Protein AF-A0AAD4FA03-F1 (afdb_monomer)

Radius of gyration: 29.75 Å; Cα contacts (8 Å, |Δi|>4): 171; chains: 1; bounding box: 52×46×100 Å

Foldseek 3Di:
DDDDDDDDDDDDDDDDDDDDDPDDDPDDDDDDDDDDDDDDDDDDDDPPPCPDPPDPPPVVPPPDPDPDPLFDQVVKFADAPDDWDKAALCDDDPRHGRTPPPGDQQWIWTADNVGGITTNDGDPQGPPVRRDGTDD

Solvent-accessible surface area (backbone atoms only — not comparable to full-atom values): 9123 Å² total; per-residue (Å²): 142,88,87,83,85,77,84,88,82,82,90,87,87,84,80,88,81,84,80,81,80,83,82,83,78,82,82,76,84,80,84,85,79,85,79,83,86,75,83,87,82,89,78,83,78,87,81,79,78,78,74,75,89,66,75,78,62,68,70,82,61,70,75,67,79,78,76,81,68,76,59,40,73,80,70,29,26,28,50,72,82,44,54,64,39,48,30,18,38,60,30,68,54,97,87,41,54,41,44,69,32,84,62,46,43,36,20,34,27,42,30,40,57,86,15,44,34,29,40,60,44,78,41,91,50,24,68,68,91,76,35,58,56,48,61,126

pLDDT: mean 75.32, std 19.47, range [43.0, 98.06]

Secondary structure (DSSP, 8-state):
---------------------------PPPP-PPPPP--------------------TTTTTTSPPP----B--S-EE-TTPPSEEEETT-EETTEESEEES--TTEEEEE-TTSBEEEEEE-TTTTSSS--B---

Sequence (136 aa):
MIDRDDNMTEVYEAPTQATNMRLSFALTLLTATLGLATPVEENSGPQEVSVPMEARDLDTLAATPLEKRACSSNGCKCVKGLRQGQYCGACVWKGDYVISAKRVLNHIYECSPSGGCCDYGKASDCNTGSGRCGPY

Structure (mmCIF, N/CA/C/O backbone):
data_AF-A0AAD4FA03-F1
#
_entry.id   AF-A0AAD4FA03-F1
#
loop_
_atom_site.group_PDB
_atom_site.id
_atom_site.type_symbol
_atom_site.label_atom_id
_atom_site.label_alt_id
_atom_site.label_comp_id
_atom_site.label_asym_id
_atom_site.label_entity_id
_atom_site.label_seq_id
_atom_site.pdbx_PDB_ins_code
_atom_site.Cartn_x
_atom_site.Cartn_y
_atom_site.Cartn_z
_atom_site.occupancy
_atom_site.B_iso_or_equiv
_atom_site.auth_seq_id
_atom_site.auth_comp_id
_atom_site.auth_asym_id
_atom_site.auth_atom_id
_atom_site.pdbx_PDB_model_num
ATOM 1 N N . MET A 1 1 ? 1.376 1.610 60.159 1.00 43.34 1 MET A N 1
ATOM 2 C CA . MET A 1 1 ? 2.784 1.803 59.772 1.00 43.34 1 MET A CA 1
ATOM 3 C C . MET A 1 1 ? 2.768 2.341 58.359 1.00 43.34 1 MET A C 1
ATOM 5 O O . MET A 1 1 ? 2.486 1.589 57.435 1.00 43.34 1 MET A O 1
ATOM 9 N N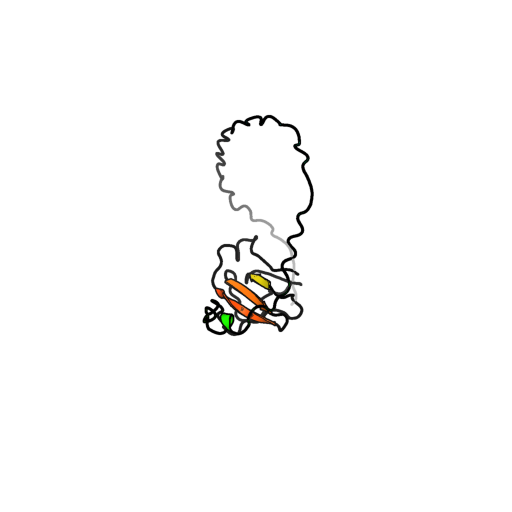 . ILE A 1 2 ? 2.906 3.656 58.235 1.00 45.78 2 ILE A N 1
ATOM 10 C CA . ILE A 1 2 ? 3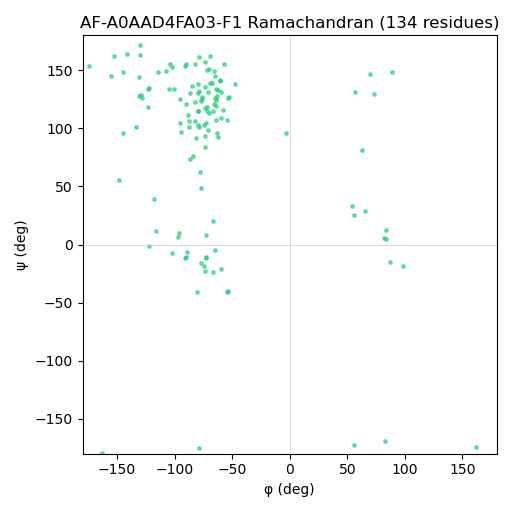.110 4.365 56.974 1.00 45.78 2 ILE A CA 1
ATOM 11 C C . ILE A 1 2 ? 4.252 5.313 57.297 1.00 45.78 2 ILE A C 1
ATOM 13 O O . ILE A 1 2 ? 4.031 6.333 57.938 1.00 45.78 2 ILE A O 1
ATOM 17 N N . ASP A 1 3 ? 5.443 4.924 56.873 1.00 43.00 3 ASP A N 1
ATOM 18 C CA . ASP A 1 3 ? 6.634 5.755 56.869 1.00 43.00 3 ASP A CA 1
ATOM 19 C C . ASP A 1 3 ? 7.092 5.756 55.411 1.00 43.00 3 ASP A C 1
ATOM 21 O O . ASP A 1 3 ? 7.273 4.698 54.797 1.00 43.00 3 ASP A O 1
ATOM 25 N N . ARG A 1 4 ? 7.107 6.946 54.812 1.00 53.81 4 ARG A N 1
ATOM 26 C CA . ARG A 1 4 ? 7.409 7.174 53.394 1.00 53.81 4 ARG A CA 1
ATOM 27 C C . ARG A 1 4 ? 8.080 8.535 53.243 1.00 53.81 4 ARG A C 1
ATOM 29 O O . ARG A 1 4 ? 7.620 9.394 52.496 1.00 53.81 4 ARG A O 1
ATOM 36 N N . ASP A 1 5 ? 9.165 8.687 53.977 1.00 59.94 5 ASP A N 1
ATOM 37 C CA . ASP A 1 5 ? 10.264 9.566 53.612 1.00 59.94 5 ASP A CA 1
ATOM 38 C C . ASP A 1 5 ? 11.112 8.849 52.544 1.00 59.94 5 ASP A C 1
ATOM 40 O O . ASP A 1 5 ? 11.129 7.620 52.476 1.00 59.94 5 ASP A O 1
ATOM 44 N N . ASP A 1 6 ? 11.952 9.481 51.745 1.00 56.56 6 ASP A N 1
ATOM 45 C CA . ASP A 1 6 ? 11.940 10.737 50.998 1.00 56.56 6 ASP A CA 1
ATOM 46 C C . ASP A 1 6 ? 13.253 10.676 50.179 1.00 56.56 6 ASP A C 1
ATOM 48 O O . ASP A 1 6 ? 14.231 10.078 50.630 1.00 56.56 6 ASP A O 1
ATOM 52 N N . ASN A 1 7 ? 13.291 11.354 49.034 1.00 48.78 7 ASN A N 1
ATOM 53 C CA . ASN A 1 7 ? 14.504 11.929 48.437 1.00 48.78 7 ASN A CA 1
ATOM 54 C C . ASN A 1 7 ? 15.646 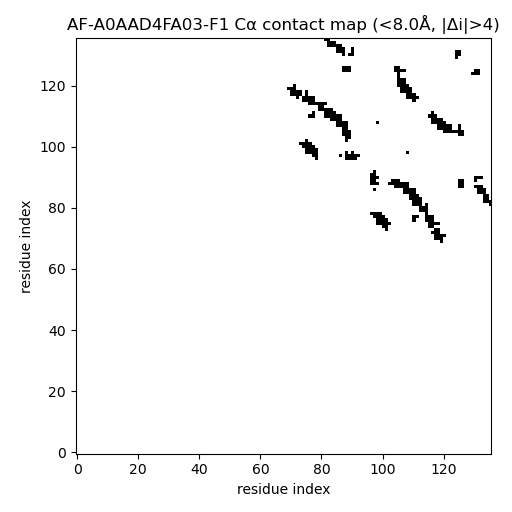11.053 47.826 1.00 48.78 7 ASN A C 1
ATOM 56 O O . ASN A 1 7 ? 16.032 10.005 48.327 1.00 48.78 7 ASN A O 1
ATOM 60 N N . MET A 1 8 ? 16.255 11.624 46.768 1.00 43.62 8 MET A N 1
ATOM 61 C CA . MET A 1 8 ? 17.529 11.301 46.077 1.00 43.62 8 MET A CA 1
ATOM 62 C C . MET A 1 8 ? 17.728 9.872 45.512 1.00 43.62 8 MET A C 1
ATOM 64 O O . MET A 1 8 ? 17.603 8.859 46.182 1.00 43.62 8 MET A O 1
ATOM 68 N N . THR A 1 9 ? 18.156 9.704 44.255 1.00 55.41 9 THR A N 1
ATOM 69 C CA . THR A 1 9 ? 19.345 10.355 43.670 1.00 55.41 9 THR A CA 1
ATOM 70 C C . THR A 1 9 ? 19.238 10.465 42.136 1.00 55.41 9 THR A C 1
ATOM 72 O O . THR A 1 9 ? 18.695 9.571 41.492 1.00 55.41 9 THR A O 1
ATOM 75 N N . GLU A 1 10 ? 19.768 11.548 41.555 1.00 52.38 10 GLU A N 1
ATOM 76 C CA . GLU A 1 10 ? 20.010 11.697 40.105 1.00 52.38 10 GLU A CA 1
ATOM 77 C C . GLU A 1 10 ? 21.286 10.953 39.638 1.00 52.38 10 GLU A C 1
ATOM 79 O O . GLU A 1 10 ? 21.989 10.363 40.456 1.00 52.38 10 GLU A O 1
ATOM 84 N N . VAL A 1 11 ? 21.642 11.109 38.346 1.00 48.50 11 VAL A N 1
ATOM 85 C CA . VAL A 1 11 ? 22.868 10.601 37.676 1.00 48.50 11 VAL A CA 1
ATOM 86 C C . VAL A 1 11 ? 22.774 9.070 37.467 1.00 48.50 11 VAL A C 1
ATOM 88 O O . VAL A 1 11 ? 22.372 8.355 38.373 1.00 48.50 11 VAL A O 1
ATOM 91 N N . TYR A 1 12 ? 22.994 8.434 36.309 1.00 50.56 12 TYR A N 1
ATOM 92 C CA . TYR A 1 12 ? 23.878 8.591 35.130 1.00 50.56 12 TYR A CA 1
ATOM 93 C C . TYR A 1 12 ? 23.181 7.950 33.888 1.00 50.56 12 TYR A C 1
ATOM 95 O O . TYR A 1 12 ? 22.293 7.121 34.067 1.00 50.56 12 TYR A O 1
ATOM 103 N N . GLU A 1 13 ? 23.501 8.181 32.604 1.00 49.41 13 GLU A N 1
ATOM 104 C CA . GLU A 1 13 ? 24.383 9.130 31.889 1.00 49.41 13 GLU A CA 1
ATOM 105 C C . GLU A 1 13 ? 24.003 9.164 30.376 1.00 49.41 13 GLU A C 1
ATOM 107 O O . GLU A 1 13 ? 23.105 8.447 29.931 1.00 49.41 13 GLU A O 1
ATOM 112 N N . ALA A 1 14 ? 24.711 9.963 29.565 1.00 55.78 14 ALA A N 1
ATOM 113 C CA . ALA A 1 14 ? 24.752 9.907 28.089 1.00 55.78 14 ALA A CA 1
ATOM 114 C C . ALA A 1 14 ? 26.240 9.913 27.632 1.00 55.78 14 ALA A C 1
ATOM 116 O O . ALA A 1 14 ? 27.082 10.180 28.488 1.00 55.78 14 ALA A O 1
ATOM 117 N N . PRO A 1 15 ? 26.631 9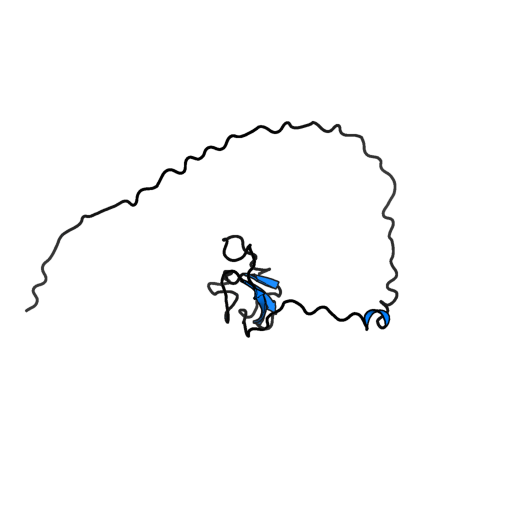.707 26.347 1.00 50.88 15 PRO A N 1
ATOM 118 C CA . PRO A 1 15 ? 25.833 9.483 25.132 1.00 50.88 15 PRO A CA 1
ATOM 119 C C . PRO A 1 15 ? 26.269 8.261 24.277 1.00 50.88 15 PRO A C 1
ATOM 121 O O . PRO A 1 15 ? 27.411 7.804 24.333 1.00 50.88 15 PRO A O 1
ATOM 124 N N . THR A 1 16 ? 25.413 7.788 23.361 1.00 56.56 16 THR A N 1
ATOM 125 C CA . THR A 1 16 ? 25.858 6.892 22.276 1.00 56.56 16 THR A CA 1
ATOM 126 C C . THR A 1 16 ? 26.581 7.670 21.173 1.00 56.56 16 THR A C 1
ATOM 128 O O . THR A 1 16 ? 26.073 8.627 20.591 1.00 56.56 16 THR A O 1
ATOM 131 N N . GLN A 1 17 ? 27.815 7.247 20.911 1.00 55.12 17 GLN A N 1
ATOM 132 C CA . GLN A 1 17 ? 28.807 7.921 20.080 1.00 55.12 17 GLN A CA 1
ATOM 133 C C . GLN A 1 17 ? 28.409 7.988 18.593 1.00 55.12 17 GLN A C 1
ATOM 135 O O . GLN A 1 17 ? 28.275 6.964 17.926 1.00 55.12 17 GLN A O 1
ATOM 140 N N . ALA A 1 18 ? 28.295 9.201 18.044 1.00 55.81 18 ALA A N 1
ATOM 141 C CA . ALA A 1 18 ? 28.106 9.414 16.610 1.00 55.81 18 ALA A CA 1
ATOM 142 C C . ALA A 1 18 ? 29.406 9.113 15.837 1.00 55.81 18 ALA A C 1
ATOM 144 O O . ALA A 1 18 ? 30.355 9.898 15.843 1.00 55.81 18 ALA A O 1
ATOM 145 N N . THR A 1 19 ? 29.462 7.972 15.149 1.00 62.22 19 THR A N 1
ATOM 146 C CA . THR A 1 19 ? 30.624 7.575 14.342 1.00 62.22 19 THR A CA 1
ATOM 147 C C . THR A 1 19 ? 30.664 8.284 12.987 1.00 62.22 19 THR A C 1
ATOM 149 O O . THR A 1 19 ? 29.991 7.891 12.039 1.00 62.22 19 THR A O 1
ATOM 152 N N . ASN A 1 20 ? 31.513 9.312 12.922 1.00 53.22 20 ASN A N 1
ATOM 153 C CA . ASN A 1 20 ? 32.124 9.952 11.748 1.00 53.22 20 ASN A CA 1
ATOM 154 C C . ASN A 1 20 ? 31.820 9.335 10.361 1.00 53.22 20 ASN A C 1
ATOM 156 O O . ASN A 1 20 ? 32.568 8.482 9.874 1.00 53.22 20 ASN A O 1
ATOM 160 N N . MET A 1 21 ? 30.827 9.872 9.647 1.00 52.22 21 MET A N 1
ATOM 161 C CA . MET A 1 21 ? 30.706 9.657 8.202 1.00 52.22 21 MET A CA 1
ATOM 162 C C . MET A 1 21 ? 31.674 10.598 7.468 1.00 52.22 21 MET A C 1
ATOM 164 O O . MET A 1 21 ? 31.422 11.796 7.346 1.00 52.22 21 MET A O 1
ATOM 168 N N . ARG A 1 22 ? 32.811 10.073 6.988 1.00 56.09 22 ARG A N 1
ATOM 169 C CA . ARG A 1 22 ? 33.768 10.849 6.176 1.00 56.09 22 ARG A CA 1
ATOM 170 C C . ARG A 1 22 ? 33.185 11.119 4.789 1.00 56.09 22 ARG A C 1
ATOM 172 O O . ARG A 1 22 ? 33.224 10.265 3.908 1.00 56.09 22 ARG A O 1
ATOM 179 N N . LEU A 1 23 ? 32.640 12.319 4.613 1.00 48.16 23 LEU A N 1
ATOM 180 C CA . LEU A 1 23 ? 31.914 12.730 3.416 1.00 48.16 23 LEU A CA 1
ATOM 181 C C . LEU A 1 23 ? 32.855 13.278 2.324 1.00 48.16 23 LEU A C 1
ATOM 183 O O . LEU A 1 23 ? 32.926 14.479 2.077 1.00 48.16 23 LEU A O 1
ATOM 187 N N . SER A 1 24 ? 33.606 12.392 1.668 1.00 62.44 24 SER A N 1
ATOM 188 C CA . SER A 1 24 ? 34.501 12.753 0.558 1.00 62.44 24 SER A CA 1
ATOM 189 C C . SER A 1 24 ? 33.759 12.826 -0.784 1.00 62.44 24 SER A C 1
ATOM 191 O O . SER A 1 24 ? 33.902 11.942 -1.626 1.00 62.44 24 SER A O 1
ATOM 193 N N . PHE A 1 25 ? 32.990 13.895 -1.011 1.00 58.56 25 PHE A N 1
ATOM 194 C CA . PHE A 1 25 ? 32.447 14.205 -2.340 1.00 58.56 25 PHE A CA 1
ATOM 195 C C . PHE A 1 25 ? 33.436 15.047 -3.156 1.00 58.56 25 PHE A C 1
ATOM 197 O O . PHE A 1 25 ? 33.533 16.261 -2.985 1.00 58.56 25 PHE A O 1
ATOM 204 N N . ALA A 1 26 ? 34.157 14.399 -4.073 1.00 61.50 26 ALA A N 1
ATOM 205 C CA . ALA A 1 26 ? 34.924 15.088 -5.105 1.00 61.50 26 ALA A CA 1
ATOM 206 C C . ALA A 1 26 ? 33.962 15.642 -6.173 1.00 61.50 26 ALA A C 1
ATOM 208 O O . ALA A 1 26 ? 33.443 14.898 -7.002 1.00 61.50 26 ALA A O 1
ATOM 209 N N . LEU A 1 27 ? 33.702 16.951 -6.131 1.00 60.22 27 LEU A N 1
ATOM 210 C CA . LEU A 1 27 ? 32.796 17.628 -7.059 1.00 60.22 27 LEU A CA 1
ATOM 211 C C . LEU A 1 27 ? 33.511 17.937 -8.387 1.00 60.22 27 LEU A C 1
ATOM 213 O O . LEU A 1 27 ? 34.144 18.980 -8.541 1.00 60.22 27 LEU A O 1
ATOM 217 N N . THR A 1 28 ? 33.418 17.029 -9.358 1.00 62.44 28 THR A N 1
ATOM 218 C CA . THR A 1 28 ? 33.914 17.262 -10.723 1.00 62.44 28 THR A CA 1
ATOM 219 C C . THR A 1 28 ? 32.986 18.218 -11.473 1.00 62.44 28 THR A C 1
ATOM 221 O O . THR A 1 28 ? 31.824 17.883 -11.709 1.00 62.44 28 THR A O 1
ATOM 224 N N . LEU A 1 29 ? 33.487 19.392 -11.874 1.00 56.03 29 LEU A N 1
ATOM 225 C CA . LEU A 1 29 ? 32.725 20.339 -12.694 1.00 56.03 29 LEU A CA 1
ATOM 226 C C . LEU A 1 29 ? 32.414 19.733 -14.072 1.00 56.03 29 LEU A C 1
ATOM 228 O O . LEU A 1 29 ? 33.335 19.384 -14.809 1.00 56.03 29 LEU A O 1
ATOM 232 N N . LEU A 1 30 ? 31.132 19.681 -14.447 1.00 60.72 30 LEU A N 1
ATOM 233 C CA . LEU A 1 30 ? 30.735 19.511 -15.846 1.00 60.72 30 LEU A CA 1
ATOM 234 C C . LEU A 1 30 ? 30.714 20.872 -16.549 1.00 60.72 30 LEU A C 1
ATOM 236 O O . LEU A 1 30 ? 30.209 21.862 -16.020 1.00 60.72 30 LEU A O 1
ATOM 240 N N . THR A 1 31 ? 31.258 20.906 -17.760 1.00 58.28 31 THR A N 1
ATOM 241 C CA . THR A 1 31 ? 31.317 22.086 -18.621 1.00 58.28 31 THR A CA 1
ATOM 242 C C . THR A 1 31 ? 29.963 22.369 -19.273 1.00 58.28 31 THR A C 1
ATOM 244 O O . THR A 1 31 ? 29.397 21.521 -19.960 1.00 58.28 31 THR A O 1
ATOM 247 N N . ALA A 1 32 ? 29.450 23.588 -19.101 1.00 59.91 32 ALA A N 1
ATOM 248 C CA . ALA A 1 32 ? 28.249 24.044 -19.792 1.00 59.91 32 ALA A CA 1
ATOM 249 C C . ALA A 1 32 ? 28.586 24.479 -21.229 1.00 59.91 32 ALA A C 1
ATOM 251 O O . ALA A 1 32 ? 29.300 25.459 -21.439 1.00 59.91 32 ALA A O 1
ATOM 252 N N . THR A 1 33 ? 28.058 23.771 -22.227 1.00 67.62 33 THR A N 1
ATOM 253 C CA . THR A 1 33 ? 28.108 24.197 -23.633 1.00 67.62 33 THR A CA 1
ATOM 254 C C . THR A 1 33 ? 26.983 25.188 -23.922 1.00 67.62 33 THR A C 1
ATOM 256 O O . THR A 1 33 ? 25.811 24.848 -23.751 1.00 67.62 33 THR A O 1
ATOM 259 N N . LEU A 1 34 ? 27.315 26.394 -24.393 1.00 62.22 34 LEU A N 1
ATOM 260 C CA . LEU A 1 34 ? 26.310 27.353 -24.856 1.00 62.22 34 LEU A CA 1
ATOM 261 C C . LEU A 1 34 ? 25.707 26.884 -26.188 1.00 62.22 34 LEU A C 1
ATOM 263 O O . LEU A 1 34 ? 26.413 26.777 -27.189 1.00 62.22 34 LEU A O 1
ATOM 267 N N . GLY A 1 35 ? 24.396 26.637 -26.202 1.00 59.00 35 GLY A N 1
ATOM 268 C CA . GLY A 1 35 ? 23.631 26.442 -27.431 1.00 59.00 35 GLY A CA 1
ATOM 269 C C . GLY A 1 35 ? 23.295 27.784 -28.083 1.00 59.00 35 GLY A C 1
ATOM 270 O O . GLY A 1 35 ? 22.790 28.687 -27.418 1.00 59.00 35 GLY A O 1
ATOM 271 N N . LEU A 1 36 ? 23.566 27.915 -29.382 1.00 61.22 36 LEU A N 1
ATOM 272 C CA . LEU A 1 36 ? 23.173 29.082 -30.173 1.00 61.22 36 LEU A CA 1
ATOM 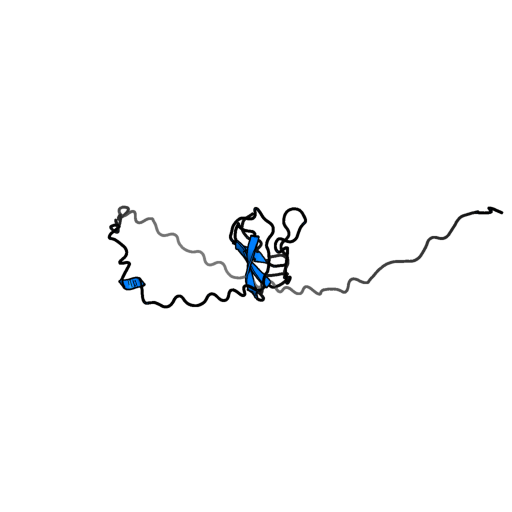273 C C . LEU A 1 36 ? 21.676 29.011 -30.501 1.00 61.22 36 LEU A C 1
ATOM 275 O O . LEU A 1 36 ? 21.208 28.023 -31.065 1.00 61.22 36 LEU A O 1
ATOM 279 N N . ALA A 1 37 ? 20.934 30.071 -30.181 1.00 51.16 37 ALA A N 1
ATOM 280 C CA . ALA A 1 37 ? 19.550 30.215 -30.614 1.00 51.16 37 ALA A CA 1
ATOM 281 C C . ALA A 1 37 ? 19.494 30.494 -32.126 1.00 51.16 37 ALA A C 1
ATOM 283 O O . ALA A 1 37 ? 20.180 31.388 -32.623 1.00 51.16 37 ALA A O 1
ATOM 284 N N . THR A 1 38 ? 18.649 29.756 -32.842 1.00 69.00 38 THR A N 1
ATOM 285 C CA . THR A 1 38 ? 18.233 30.070 -34.218 1.00 69.00 38 THR A CA 1
ATOM 286 C C . THR A 1 38 ? 16.780 30.559 -34.203 1.00 69.00 38 THR A C 1
ATOM 288 O O . THR A 1 38 ? 16.037 30.209 -33.282 1.00 69.00 38 THR A O 1
ATOM 291 N N . PRO A 1 39 ? 16.381 31.445 -35.134 1.00 60.41 39 PRO A N 1
ATOM 292 C CA . PRO A 1 39 ? 15.081 32.102 -35.078 1.00 60.41 39 PRO A CA 1
ATOM 293 C C . PRO A 1 39 ? 13.924 31.165 -35.441 1.00 60.41 39 PRO A C 1
ATOM 295 O O . PRO A 1 39 ? 14.091 30.176 -36.148 1.00 60.41 39 PRO A O 1
ATOM 298 N N . VAL A 1 40 ? 12.743 31.542 -34.953 1.00 54.12 40 VAL A N 1
ATOM 299 C CA . VAL A 1 40 ? 11.442 30.917 -35.220 1.00 54.12 40 VAL A CA 1
ATOM 300 C C . VAL A 1 40 ? 11.188 30.784 -36.724 1.00 54.12 40 VAL A C 1
ATOM 302 O O . VAL A 1 40 ? 11.196 31.788 -37.434 1.00 54.12 40 VAL A O 1
ATOM 305 N N . GLU A 1 41 ? 10.866 29.571 -37.182 1.00 58.69 41 GLU A N 1
ATOM 306 C CA . GLU A 1 41 ? 10.114 29.382 -38.424 1.00 58.69 41 GLU A CA 1
ATOM 307 C C . GLU A 1 41 ? 8.629 29.232 -38.069 1.00 58.69 41 GLU A C 1
ATOM 309 O O . GLU A 1 41 ? 8.183 28.215 -37.536 1.00 58.69 41 GLU A O 1
ATOM 314 N N . GLU A 1 42 ? 7.868 30.295 -38.315 1.00 60.78 42 GLU A N 1
ATOM 315 C CA . GLU A 1 42 ? 6.414 30.298 -38.200 1.00 60.78 42 GLU A CA 1
ATOM 316 C C . GLU A 1 42 ? 5.828 29.709 -39.485 1.00 60.78 42 GLU A C 1
ATOM 318 O O . GLU A 1 42 ? 5.844 30.360 -40.530 1.00 60.78 42 GLU A O 1
ATOM 323 N N . ASN A 1 43 ? 5.313 28.476 -39.429 1.00 52.91 43 ASN A N 1
ATOM 324 C CA . ASN A 1 43 ? 4.580 27.911 -40.559 1.00 52.91 43 ASN A CA 1
ATOM 325 C C . ASN A 1 43 ? 3.409 27.003 -40.136 1.00 52.91 43 ASN A C 1
ATOM 327 O O . ASN A 1 43 ? 3.551 25.806 -39.909 1.00 52.91 43 ASN A O 1
ATOM 331 N N . SER A 1 44 ? 2.225 27.618 -40.108 1.00 55.59 44 SER A N 1
ATOM 332 C CA . SER A 1 44 ? 0.943 27.021 -40.514 1.00 55.59 44 SER A CA 1
ATOM 333 C C . SER A 1 44 ? 0.380 25.799 -39.764 1.00 55.59 44 SER A C 1
ATOM 335 O O . SER A 1 44 ? 0.299 24.699 -40.304 1.00 55.59 44 SER A O 1
ATOM 337 N N . GLY A 1 45 ? -0.266 26.085 -38.629 1.00 56.44 45 GLY A N 1
ATOM 338 C CA . GLY A 1 45 ? -1.629 25.597 -38.365 1.00 56.44 45 GLY A CA 1
ATOM 339 C C . GLY A 1 45 ? -1.802 24.222 -37.688 1.00 56.44 45 GLY A C 1
ATOM 340 O O . GLY A 1 45 ? -1.032 23.293 -37.924 1.00 56.44 45 GLY A O 1
ATOM 341 N N . PRO A 1 46 ? -2.867 24.038 -36.880 1.00 46.47 46 PRO A N 1
ATOM 342 C CA . PRO A 1 46 ? -3.287 22.715 -36.437 1.00 46.47 46 PRO A CA 1
ATOM 343 C C . PRO A 1 46 ? -3.878 21.937 -37.619 1.00 46.47 46 PRO A C 1
ATOM 345 O O . PRO A 1 46 ? -4.953 22.264 -38.119 1.00 46.47 46 PRO A O 1
ATOM 348 N N . GLN A 1 47 ? -3.198 20.876 -38.048 1.00 52.19 47 GLN A N 1
ATOM 349 C CA . GLN A 1 47 ? -3.829 19.821 -38.838 1.00 52.19 47 GLN A CA 1
ATOM 350 C C . GLN A 1 47 ? -4.715 19.005 -37.881 1.00 52.19 47 GLN A C 1
ATOM 352 O O . GLN A 1 47 ? -4.228 18.095 -37.208 1.00 52.19 47 GLN A O 1
ATOM 357 N N . GLU A 1 48 ? -6.006 19.341 -37.778 1.00 55.22 48 GLU A N 1
ATOM 358 C CA . GLU A 1 48 ? -6.982 18.468 -37.118 1.00 55.22 48 GLU A CA 1
ATOM 359 C C . GLU A 1 48 ? -7.095 17.155 -37.899 1.00 55.22 48 GLU A C 1
ATOM 361 O O . GLU A 1 48 ? -7.862 17.031 -38.855 1.00 55.22 48 GLU A O 1
ATOM 366 N N . VAL A 1 49 ? -6.352 16.137 -37.463 1.00 52.19 49 VAL A N 1
ATOM 367 C CA . VAL A 1 49 ? -6.633 14.756 -37.851 1.00 52.19 49 VAL A CA 1
ATOM 368 C C . VAL A 1 49 ? -7.883 14.322 -37.091 1.00 52.19 49 VAL A C 1
ATOM 370 O O . VAL A 1 49 ? -7.816 13.712 -36.024 1.00 52.19 49 VAL A O 1
ATOM 373 N N . SER A 1 50 ? -9.040 14.672 -37.654 1.00 54.94 50 SER A N 1
ATOM 374 C CA . SER A 1 50 ? -10.320 14.075 -37.295 1.00 54.94 50 SER A CA 1
ATOM 375 C C . SER A 1 50 ? -10.250 12.585 -37.628 1.00 54.94 50 SER A C 1
ATOM 377 O O . SER A 1 50 ? -10.486 12.174 -38.761 1.00 54.94 50 SER A O 1
ATOM 379 N N . VAL A 1 51 ? -9.855 11.773 -36.646 1.00 60.69 51 VAL A N 1
ATOM 380 C CA . VAL A 1 51 ? -10.035 10.323 -36.715 1.00 60.69 51 VAL A CA 1
ATOM 381 C C . VAL A 1 51 ? -11.533 10.086 -36.546 1.00 60.69 51 VAL A C 1
ATOM 383 O O . VAL A 1 51 ? -12.057 10.405 -35.471 1.00 60.69 51 VAL A O 1
ATOM 386 N N . PRO A 1 52 ? -12.249 9.564 -37.557 1.00 59.47 52 PRO A N 1
ATOM 387 C CA . PRO A 1 52 ? -13.663 9.291 -37.396 1.00 59.47 52 PRO A CA 1
ATOM 388 C C . PRO A 1 52 ? -13.850 8.282 -36.264 1.00 59.47 52 PRO A C 1
ATOM 390 O O . PRO A 1 52 ? -13.082 7.328 -36.121 1.00 59.47 52 PRO A O 1
ATOM 393 N N . MET A 1 53 ? -14.901 8.462 -35.466 1.00 58.78 53 MET A N 1
ATOM 394 C CA . MET A 1 53 ? -15.321 7.473 -34.472 1.00 58.78 53 MET A CA 1
ATOM 395 C C . MET A 1 53 ? -16.056 6.308 -35.160 1.00 58.78 53 MET A C 1
ATOM 397 O O . MET A 1 53 ? -17.150 5.914 -34.762 1.00 58.78 53 MET A O 1
ATOM 401 N N . GLU A 1 54 ? -15.458 5.775 -36.226 1.00 58.88 54 GLU A N 1
ATOM 402 C CA . GLU A 1 54 ? -15.867 4.516 -36.831 1.00 58.88 54 GLU A CA 1
ATOM 403 C C . GLU A 1 54 ? -15.684 3.417 -35.785 1.00 58.88 54 GLU A C 1
ATOM 405 O O . GLU A 1 54 ? -14.695 3.388 -35.042 1.00 58.88 54 GLU A O 1
ATOM 410 N N . ALA A 1 55 ? -16.717 2.585 -35.643 1.00 56.75 55 ALA A N 1
ATOM 411 C CA . ALA A 1 55 ? -16.847 1.678 -34.517 1.00 56.75 55 ALA A CA 1
ATOM 412 C C . ALA A 1 55 ? -15.587 0.819 -34.376 1.00 56.75 55 ALA A C 1
ATOM 414 O O . ALA A 1 55 ? -15.176 0.151 -35.324 1.00 56.75 55 ALA A O 1
ATOM 415 N N . ARG A 1 56 ? -14.982 0.820 -33.179 1.00 58.00 56 ARG A N 1
ATOM 416 C CA . ARG A 1 56 ? -13.909 -0.126 -32.867 1.00 58.00 56 ARG A CA 1
ATOM 417 C C . ARG A 1 56 ? -14.489 -1.521 -33.012 1.00 58.00 56 ARG A C 1
ATOM 419 O O . ARG A 1 56 ? -15.330 -1.907 -32.202 1.00 58.00 56 ARG A O 1
ATOM 426 N N . ASP A 1 57 ? -14.055 -2.206 -34.062 1.00 53.69 57 ASP A N 1
ATOM 427 C CA . ASP A 1 57 ? -14.562 -3.507 -34.459 1.00 53.69 57 ASP A CA 1
ATOM 428 C C . ASP A 1 57 ? -14.457 -4.482 -33.278 1.00 53.69 57 ASP A C 1
ATOM 430 O O . ASP A 1 57 ? -13.369 -4.855 -32.828 1.00 53.69 57 ASP A O 1
ATOM 434 N N . LEU A 1 58 ? -15.619 -4.791 -32.700 1.00 58.28 58 LEU A N 1
ATOM 435 C CA . LEU A 1 58 ? -15.719 -5.529 -31.442 1.00 58.28 58 LEU A CA 1
ATOM 436 C C . LEU A 1 58 ? -15.404 -7.021 -31.645 1.00 58.28 58 LEU A C 1
ATOM 438 O O . LEU A 1 58 ? -15.073 -7.712 -30.685 1.00 58.28 58 LEU A O 1
ATOM 442 N N . ASP A 1 59 ? -15.477 -7.482 -32.895 1.00 57.84 59 ASP A N 1
ATOM 443 C CA . ASP A 1 59 ? -15.265 -8.862 -33.326 1.00 57.84 59 ASP A CA 1
ATOM 444 C C . ASP A 1 59 ? -13.760 -9.168 -33.453 1.00 57.84 59 ASP A C 1
ATOM 446 O O . ASP A 1 59 ? -13.266 -10.176 -32.947 1.00 57.84 59 ASP A O 1
ATOM 450 N N . THR A 1 60 ? -12.977 -8.227 -33.991 1.00 52.88 60 THR A N 1
ATOM 451 C CA . THR A 1 60 ? -11.512 -8.346 -34.132 1.00 52.88 60 THR A CA 1
ATOM 452 C C . THR A 1 60 ? -10.774 -8.367 -32.780 1.00 52.88 60 THR A C 1
ATOM 454 O O . THR A 1 60 ? -9.672 -8.908 -32.673 1.00 52.88 60 THR A O 1
ATOM 457 N N . LEU A 1 61 ? -11.376 -7.825 -31.713 1.00 56.22 61 LEU A N 1
ATOM 458 C CA . LEU A 1 61 ? -10.827 -7.879 -30.348 1.00 56.22 61 LEU A CA 1
ATOM 459 C C . LEU A 1 61 ? -11.259 -9.123 -29.550 1.00 56.22 61 LEU A C 1
ATOM 461 O O . LEU A 1 61 ? -10.746 -9.338 -28.452 1.00 56.22 61 LEU A O 1
ATOM 465 N N . ALA A 1 62 ? -12.163 -9.957 -30.071 1.00 59.44 62 ALA A N 1
ATOM 466 C CA . ALA A 1 62 ? -12.794 -11.038 -29.308 1.00 59.44 62 ALA A CA 1
ATOM 467 C C . ALA A 1 62 ? -11.878 -12.246 -29.002 1.00 59.44 62 ALA A C 1
ATOM 469 O O . ALA A 1 62 ? -12.258 -13.112 -28.213 1.00 59.44 62 ALA A O 1
ATOM 470 N N . ALA A 1 63 ? -10.687 -12.323 -29.612 1.00 60.84 63 ALA A N 1
ATOM 471 C CA . ALA A 1 63 ? -9.838 -13.521 -29.593 1.00 60.84 63 ALA A CA 1
ATOM 472 C C . ALA A 1 63 ? -8.416 -13.334 -29.026 1.00 60.84 63 ALA A C 1
ATOM 474 O O . ALA A 1 63 ? -7.678 -14.317 -28.938 1.00 60.84 63 ALA A O 1
ATOM 475 N N . THR A 1 64 ? -8.003 -12.130 -28.608 1.00 63.47 64 THR A N 1
ATOM 476 C CA . THR A 1 64 ? -6.742 -11.985 -27.856 1.00 63.47 64 THR A CA 1
ATOM 477 C C . THR A 1 64 ? -6.977 -12.377 -26.393 1.00 63.47 64 THR A C 1
ATOM 479 O O . THR A 1 64 ? -7.741 -11.707 -25.694 1.00 63.47 64 THR A O 1
ATOM 482 N N . PRO A 1 65 ? -6.360 -13.462 -25.880 1.00 72.00 65 PRO A N 1
ATOM 483 C CA . PRO A 1 65 ? -6.528 -13.828 -24.481 1.00 72.00 65 PRO A CA 1
ATOM 484 C C . PRO A 1 65 ? -5.940 -12.719 -23.606 1.00 72.00 65 PRO A C 1
ATOM 486 O O . PRO A 1 65 ? -4.748 -12.422 -23.684 1.00 72.00 65 PRO A O 1
ATOM 489 N N . LEU A 1 66 ? -6.781 -12.104 -22.771 1.00 68.75 66 LEU A N 1
ATOM 490 C CA . LEU A 1 66 ? -6.341 -11.093 -21.814 1.00 68.75 66 LEU A CA 1
ATOM 491 C C . LEU A 1 66 ? -5.279 -11.703 -20.899 1.00 68.75 66 LEU A C 1
ATOM 493 O O . LEU A 1 66 ? -5.569 -12.629 -20.136 1.00 68.75 66 LEU A O 1
ATOM 497 N N . GLU A 1 67 ? -4.056 -11.177 -20.966 1.00 69.50 67 GLU A N 1
ATOM 498 C CA . GLU A 1 67 ? -2.969 -11.692 -20.146 1.00 69.50 67 GLU A CA 1
ATOM 499 C C . GLU A 1 67 ? -3.325 -11.555 -18.662 1.00 69.50 67 GLU A C 1
ATOM 501 O O . GLU A 1 67 ? -3.803 -10.516 -18.185 1.00 69.50 67 GLU A O 1
ATOM 506 N N . LYS A 1 68 ? -3.137 -12.650 -17.920 1.00 70.56 68 LYS A N 1
ATOM 507 C CA . LYS A 1 68 ? -3.515 -12.719 -16.514 1.00 70.56 68 LYS A CA 1
ATOM 508 C C . LYS A 1 68 ? -2.671 -11.722 -15.725 1.00 70.56 68 LYS A C 1
ATOM 510 O O . LYS A 1 68 ? -1.498 -11.969 -15.458 1.00 70.56 68 LYS A O 1
ATOM 515 N N . ARG A 1 69 ? -3.300 -10.626 -15.286 1.00 68.00 69 ARG A N 1
ATOM 516 C CA . ARG A 1 69 ? -2.695 -9.653 -14.362 1.00 68.00 69 ARG A CA 1
ATOM 517 C C . ARG A 1 69 ? -2.044 -10.393 -13.193 1.00 68.00 69 ARG A C 1
ATOM 519 O O . ARG A 1 69 ? -2.674 -11.274 -12.608 1.00 68.00 69 ARG A O 1
ATOM 526 N N . ALA A 1 70 ? -0.852 -9.960 -12.783 1.00 81.00 70 ALA A N 1
ATOM 527 C CA . ALA A 1 70 ? -0.095 -10.509 -11.649 1.00 81.00 70 ALA A CA 1
ATOM 528 C C . ALA A 1 70 ? -0.755 -10.284 -10.262 1.00 81.00 70 ALA A C 1
ATOM 530 O O . ALA A 1 70 ? -0.094 -10.331 -9.230 1.00 81.00 70 ALA A O 1
ATOM 531 N N . CYS A 1 71 ? -2.064 -10.019 -10.228 1.00 86.94 71 CYS A N 1
ATOM 532 C CA . CYS A 1 71 ? -2.866 -9.826 -9.030 1.00 86.94 71 CYS A CA 1
ATOM 533 C C . CYS A 1 71 ? -2.960 -11.123 -8.220 1.00 86.94 71 CYS A C 1
ATOM 535 O O . CYS A 1 71 ? -3.619 -12.083 -8.630 1.00 86.94 71 CYS A O 1
ATOM 537 N N . SER A 1 72 ? -2.388 -11.116 -7.019 1.00 92.69 72 SER A N 1
ATOM 538 C CA . SER A 1 72 ? -2.712 -12.086 -5.982 1.00 92.69 72 SER A CA 1
ATOM 539 C C . SER A 1 72 ? -3.900 -11.574 -5.166 1.00 92.69 72 SER A C 1
ATOM 541 O O . SER A 1 72 ? -3.780 -10.658 -4.352 1.00 92.69 72 SER A O 1
ATOM 543 N N . SER A 1 73 ? -5.077 -12.168 -5.375 1.00 88.25 73 SER A N 1
ATOM 544 C CA . SER A 1 73 ? -6.267 -11.923 -4.546 1.00 88.25 73 SER A CA 1
ATOM 545 C C . SER A 1 73 ? -6.171 -12.692 -3.219 1.00 88.25 73 SER A C 1
ATOM 547 O O . SER A 1 73 ? -6.976 -13.571 -2.929 1.00 88.25 73 SER A O 1
ATOM 549 N N . ASN A 1 74 ? -5.167 -12.370 -2.399 1.00 90.69 74 ASN A N 1
ATOM 550 C CA . ASN A 1 74 ? -4.846 -13.050 -1.133 1.00 90.69 74 ASN A CA 1
ATOM 551 C C . ASN A 1 74 ? -5.832 -12.765 0.029 1.00 90.69 74 ASN A C 1
ATOM 553 O O . ASN A 1 74 ? -5.570 -13.127 1.180 1.00 90.69 74 ASN A O 1
ATOM 557 N N . GLY A 1 75 ? -6.951 -12.094 -0.257 1.00 95.25 75 GLY A N 1
ATOM 558 C CA . GLY A 1 75 ? -7.924 -11.638 0.734 1.00 95.25 75 GLY A CA 1
ATOM 559 C C . GLY A 1 75 ? -7.575 -10.308 1.408 1.00 95.25 75 GLY A C 1
ATOM 560 O O . GLY A 1 75 ? -8.212 -9.975 2.410 1.00 95.25 75 GLY A O 1
ATOM 561 N N . CYS A 1 76 ? -6.601 -9.547 0.891 1.00 97.31 76 CYS A N 1
ATOM 562 C CA . CYS A 1 76 ? -6.299 -8.213 1.401 1.00 97.31 76 CYS A CA 1
ATOM 563 C C . CYS A 1 76 ? -7.516 -7.279 1.355 1.00 97.31 76 CYS A C 1
ATOM 565 O O . CYS A 1 76 ? -8.464 -7.455 0.575 1.00 97.31 76 CYS A O 1
ATOM 567 N N . LYS A 1 77 ? -7.482 -6.274 2.230 1.00 97.81 77 LYS A N 1
ATOM 568 C CA . LYS A 1 77 ? -8.485 -5.212 2.304 1.00 97.81 77 LYS A CA 1
ATOM 569 C C . LYS A 1 77 ? -7.799 -3.862 2.339 1.00 97.81 77 LYS A C 1
ATOM 571 O O . LYS A 1 77 ? -6.756 -3.730 2.974 1.00 97.81 77 LYS A O 1
ATOM 576 N N . CYS A 1 78 ? -8.424 -2.880 1.706 1.00 96.94 78 CYS A N 1
ATOM 577 C CA . CYS A 1 78 ? -8.106 -1.474 1.887 1.00 96.94 78 CYS A CA 1
ATOM 578 C C . CYS A 1 78 ? -9.170 -0.800 2.755 1.00 96.94 78 CYS A C 1
ATOM 580 O O . CYS A 1 78 ? -10.321 -1.246 2.815 1.00 96.94 78 CYS A O 1
ATOM 582 N N . VAL A 1 79 ? -8.797 0.289 3.422 1.00 95.19 79 VAL A N 1
ATOM 583 C CA . VAL A 1 79 ? -9.755 1.161 4.111 1.00 95.19 79 VAL A CA 1
ATOM 584 C C . VAL A 1 79 ? -10.770 1.739 3.114 1.00 95.19 79 VAL A C 1
ATOM 586 O O . VAL A 1 79 ? -10.445 2.053 1.967 1.00 95.19 79 VAL A O 1
ATOM 589 N N . LYS A 1 80 ? -12.037 1.831 3.533 1.00 90.56 80 LYS A N 1
ATOM 590 C CA . LYS A 1 80 ? -13.136 2.298 2.674 1.00 90.56 80 LYS A CA 1
ATOM 591 C C . LYS A 1 80 ? -13.042 3.804 2.425 1.00 90.56 80 LYS A C 1
ATOM 593 O O . LYS A 1 80 ? -12.605 4.556 3.291 1.00 90.56 80 LYS A O 1
ATOM 598 N N . GLY A 1 81 ? -13.527 4.241 1.264 1.00 87.62 81 GLY A N 1
ATOM 599 C CA . GLY A 1 81 ? -13.541 5.657 0.884 1.00 87.62 81 GLY A CA 1
ATOM 600 C C . GLY A 1 81 ? -12.215 6.177 0.322 1.00 87.62 81 GLY A C 1
ATOM 601 O O . GLY A 1 81 ? -12.120 7.368 0.046 1.00 87.62 81 GLY A O 1
ATOM 602 N N . LE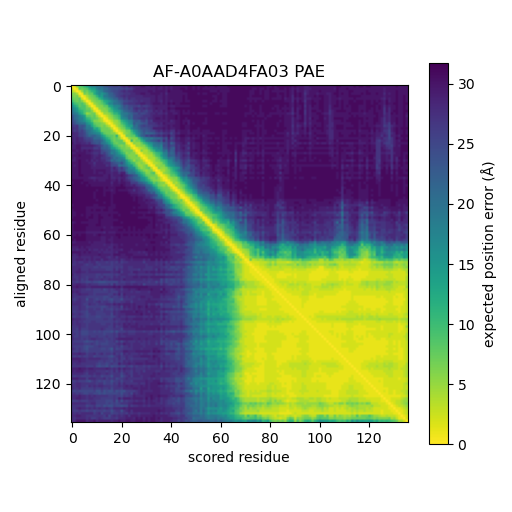U A 1 82 ? -11.219 5.307 0.123 1.00 90.88 82 LEU A N 1
ATOM 603 C CA . LEU A 1 82 ? -10.098 5.604 -0.764 1.00 90.88 82 LEU A CA 1
ATOM 604 C C . LEU A 1 82 ? -10.548 5.608 -2.224 1.00 90.88 82 LEU A C 1
ATOM 606 O O . LEU A 1 82 ? -11.462 4.881 -2.629 1.00 90.88 82 LEU A O 1
ATOM 610 N N . ARG A 1 83 ? -9.846 6.408 -3.022 1.00 93.56 83 ARG A N 1
ATOM 611 C CA . ARG A 1 83 ? -9.914 6.349 -4.480 1.00 93.56 83 ARG A CA 1
ATOM 612 C C . ARG A 1 83 ? -9.277 5.048 -4.970 1.00 93.56 83 ARG A C 1
ATOM 614 O O . ARG A 1 83 ? -8.534 4.387 -4.248 1.00 93.56 83 ARG A O 1
ATOM 621 N N . GLN A 1 84 ? -9.570 4.675 -6.212 1.00 95.75 84 GLN A N 1
ATOM 622 C CA . GLN A 1 84 ? -8.843 3.578 -6.840 1.00 95.75 84 GLN A CA 1
ATOM 623 C C . GLN A 1 84 ? -7.381 3.979 -7.082 1.00 95.75 84 GLN A C 1
ATOM 625 O O . GLN A 1 84 ? -7.114 5.097 -7.531 1.00 95.75 84 GLN A O 1
ATOM 630 N N . GLY A 1 85 ? -6.450 3.058 -6.831 1.00 95.62 85 GLY A N 1
ATOM 631 C CA . GLY A 1 85 ? -5.046 3.231 -7.191 1.00 95.62 85 GLY A CA 1
ATOM 632 C C . GLY A 1 85 ? -4.092 2.304 -6.444 1.00 95.62 85 GLY A C 1
ATOM 633 O O . GLY A 1 85 ? -4.507 1.442 -5.667 1.00 95.62 85 GLY A O 1
ATOM 634 N N . GLN A 1 86 ? -2.796 2.529 -6.671 1.00 96.88 86 GLN A N 1
ATOM 635 C CA . GLN A 1 86 ? -1.714 1.733 -6.096 1.00 96.88 86 GLN A CA 1
ATOM 636 C C . GLN A 1 86 ? -1.149 2.357 -4.814 1.00 96.88 86 GLN A C 1
ATOM 638 O O . GLN A 1 86 ? -0.671 3.494 -4.828 1.00 96.88 86 GLN A O 1
ATOM 643 N N . TYR A 1 87 ? -1.140 1.580 -3.732 1.00 97.62 87 TYR A N 1
ATOM 644 C CA . TYR A 1 87 ? -0.681 1.978 -2.402 1.00 97.62 87 TYR A CA 1
ATOM 645 C C . TYR A 1 87 ? 0.318 0.952 -1.858 1.00 97.62 87 TYR A C 1
ATOM 647 O O . TYR A 1 87 ? 0.042 -0.250 -1.832 1.00 97.62 87 TYR A O 1
ATOM 655 N N . CYS A 1 88 ? 1.484 1.406 -1.399 1.00 98.06 88 CYS A N 1
ATOM 656 C CA . CYS A 1 88 ? 2.424 0.549 -0.681 1.00 98.06 88 CYS A CA 1
ATOM 657 C C . CYS A 1 88 ? 1.842 0.099 0.668 1.00 98.06 88 CYS A C 1
ATOM 659 O O . CYS A 1 88 ? 1.148 0.856 1.347 1.00 98.06 88 CYS A O 1
ATOM 661 N N . GLY A 1 89 ? 2.209 -1.094 1.139 1.00 97.62 89 GLY A N 1
ATOM 662 C CA . GLY A 1 89 ? 1.794 -1.597 2.456 1.00 97.62 89 GLY A CA 1
ATOM 663 C C . GLY A 1 89 ? 2.331 -0.805 3.661 1.00 97.62 89 GLY A C 1
ATOM 664 O O . GLY A 1 89 ? 1.960 -1.096 4.798 1.00 97.62 89 GLY A O 1
ATOM 665 N N . ALA A 1 90 ? 3.195 0.189 3.444 1.00 97.75 90 ALA A N 1
ATOM 666 C CA . ALA A 1 90 ? 3.629 1.160 4.449 1.00 97.75 90 ALA A CA 1
ATOM 667 C C . ALA A 1 90 ? 2.753 2.430 4.514 1.00 97.75 90 ALA A C 1
ATOM 669 O O . ALA A 1 90 ? 2.900 3.209 5.450 1.00 97.75 90 ALA A O 1
ATOM 670 N N . CYS A 1 91 ? 1.848 2.646 3.554 1.00 97.06 91 CYS A N 1
ATOM 671 C CA . CYS A 1 91 ? 1.043 3.864 3.468 1.00 97.06 91 CYS A CA 1
ATOM 672 C C . CYS A 1 91 ? 0.004 3.966 4.589 1.00 97.06 91 CYS A C 1
ATOM 674 O O . CYS A 1 91 ? -0.680 2.990 4.914 1.00 97.06 91 CYS A O 1
ATOM 676 N N . VAL A 1 92 ? -0.143 5.174 5.133 1.00 95.12 92 VAL A N 1
ATOM 677 C CA . VAL A 1 92 ? -1.058 5.518 6.228 1.00 95.12 92 VAL A CA 1
ATOM 678 C C . VAL A 1 92 ? -1.988 6.638 5.767 1.00 95.12 92 VAL A C 1
ATOM 680 O O . VAL A 1 92 ? -1.536 7.626 5.195 1.00 95.12 92 VAL A O 1
ATOM 683 N N . TRP A 1 93 ? -3.285 6.500 6.036 1.00 92.19 93 TRP A N 1
ATOM 684 C CA . TRP A 1 93 ? -4.312 7.501 5.762 1.00 92.19 93 TRP A CA 1
ATOM 685 C C . TRP A 1 93 ? -5.167 7.696 7.013 1.00 92.19 93 TRP A C 1
ATOM 687 O O . TRP A 1 93 ? -5.665 6.732 7.584 1.00 92.19 93 TRP A O 1
ATOM 697 N N . LYS A 1 94 ? -5.328 8.951 7.454 1.00 91.81 94 LYS A N 1
ATOM 698 C CA . LYS A 1 94 ? -6.094 9.320 8.666 1.00 91.81 94 LYS A CA 1
ATOM 699 C C . LYS A 1 94 ? -5.641 8.619 9.965 1.00 91.81 94 LYS A C 1
ATOM 701 O O . LYS A 1 94 ? -6.420 8.514 10.902 1.00 91.81 94 LYS A O 1
ATOM 706 N N . GLY A 1 95 ? -4.378 8.190 10.031 1.00 92.62 95 GLY A N 1
ATOM 707 C CA . GLY A 1 95 ? -3.781 7.507 11.187 1.00 92.62 95 GLY A CA 1
ATOM 708 C C . GLY A 1 95 ? -3.723 5.980 11.065 1.00 92.62 95 GLY A C 1
ATOM 709 O O . GLY A 1 95 ? -2.884 5.365 11.716 1.00 92.62 95 GLY A O 1
ATOM 710 N N . ASP A 1 96 ? -4.515 5.382 10.172 1.00 94.31 96 ASP A N 1
ATOM 711 C CA . ASP A 1 96 ? -4.552 3.936 9.937 1.00 94.31 96 ASP A CA 1
ATOM 712 C C . ASP A 1 96 ? -3.788 3.530 8.673 1.00 94.31 96 ASP A C 1
ATOM 714 O O . ASP A 1 96 ? -3.688 4.286 7.706 1.00 94.31 96 ASP A O 1
ATOM 718 N N . TYR A 1 97 ? -3.280 2.296 8.632 1.00 96.88 97 TYR A N 1
ATOM 719 C CA . TYR A 1 97 ? -2.707 1.754 7.400 1.00 96.88 97 TYR A CA 1
ATOM 720 C C . TYR A 1 97 ? -3.769 1.625 6.307 1.00 96.88 97 TYR A C 1
ATOM 722 O O . TYR A 1 97 ? -4.836 1.054 6.525 1.00 96.88 97 TYR A O 1
ATOM 730 N N . VAL A 1 98 ? -3.422 2.067 5.095 1.00 97.19 98 VAL A N 1
ATOM 731 C CA . VAL A 1 98 ? -4.282 1.968 3.906 1.00 97.19 98 VAL A CA 1
ATOM 732 C C . VAL A 1 98 ? -4.746 0.529 3.668 1.00 97.19 98 VAL A C 1
ATOM 734 O O . VAL A 1 98 ? -5.910 0.305 3.345 1.00 97.19 98 VAL A O 1
ATOM 737 N N . ILE A 1 99 ? -3.855 -0.444 3.876 1.00 98.00 99 ILE A N 1
ATOM 738 C CA . ILE A 1 99 ? -4.137 -1.874 3.730 1.00 98.00 99 ILE A CA 1
ATOM 739 C C . ILE A 1 99 ? -4.532 -2.453 5.095 1.00 98.00 99 ILE A C 1
ATOM 741 O O . ILE A 1 99 ? -3.686 -2.798 5.917 1.00 98.00 99 ILE A O 1
ATOM 745 N N . SER A 1 100 ? -5.828 -2.561 5.359 1.00 97.50 100 SER A N 1
ATOM 746 C CA . SER A 1 100 ? -6.373 -2.987 6.652 1.00 97.50 100 SER A CA 1
ATOM 747 C C . SER A 1 100 ? -6.291 -4.499 6.912 1.00 97.50 100 SER A C 1
ATOM 749 O O . SER A 1 100 ? -6.401 -4.923 8.060 1.00 97.50 100 SER A O 1
ATOM 751 N N . ALA A 1 101 ? -6.062 -5.334 5.888 1.00 98.00 101 ALA A N 1
ATOM 752 C CA . ALA A 1 101 ? -5.886 -6.782 6.054 1.00 98.00 101 ALA A CA 1
ATOM 753 C C . ALA A 1 101 ? -4.859 -7.374 5.077 1.00 98.00 101 ALA A C 1
ATOM 755 O O . ALA A 1 101 ? -4.745 -6.911 3.946 1.00 98.00 101 ALA A O 1
ATOM 756 N N . LYS A 1 102 ? -4.149 -8.434 5.508 1.00 97.81 102 LYS A N 1
ATOM 757 C CA . LYS A 1 102 ? -3.097 -9.152 4.743 1.00 97.81 102 LYS A CA 1
ATOM 758 C C . LYS A 1 102 ? -1.977 -8.239 4.200 1.00 97.81 102 LYS A C 1
ATOM 760 O O . LYS A 1 102 ? -1.410 -8.494 3.144 1.00 97.81 102 LYS A O 1
ATOM 765 N N . ARG A 1 103 ? -1.663 -7.181 4.952 1.00 97.56 103 ARG A N 1
ATOM 766 C CA . ARG A 1 103 ? -0.649 -6.166 4.641 1.00 97.56 103 ARG A CA 1
ATOM 767 C C . ARG A 1 103 ? 0.778 -6.685 4.820 1.00 97.56 103 ARG A C 1
ATOM 769 O O . ARG A 1 103 ? 1.105 -7.243 5.865 1.00 97.56 103 ARG A O 1
ATOM 776 N N . VAL A 1 104 ? 1.642 -6.371 3.859 1.00 97.88 104 VAL A N 1
ATOM 777 C CA . VAL A 1 104 ? 3.100 -6.528 3.919 1.00 97.88 104 VAL A CA 1
ATOM 778 C C . VAL A 1 104 ? 3.737 -5.188 3.540 1.00 97.88 104 VAL A C 1
ATOM 780 O O . VAL A 1 104 ? 3.419 -4.619 2.501 1.00 97.88 104 VAL A O 1
ATOM 783 N N . LEU A 1 105 ? 4.616 -4.649 4.393 1.00 97.75 105 LEU A N 1
ATOM 784 C CA . LEU A 1 105 ? 5.111 -3.262 4.305 1.00 97.75 105 LEU A CA 1
ATOM 785 C C . LEU A 1 105 ? 5.727 -2.880 2.947 1.00 97.75 105 LEU A C 1
ATOM 787 O O . LEU A 1 105 ? 5.506 -1.776 2.452 1.00 97.75 105 LEU A O 1
ATOM 791 N N . ASN A 1 106 ? 6.503 -3.790 2.358 1.00 97.81 106 ASN A N 1
ATOM 792 C CA . ASN A 1 106 ? 7.239 -3.585 1.109 1.00 97.81 106 ASN A CA 1
ATOM 793 C C . ASN A 1 106 ? 6.503 -4.121 -0.135 1.00 97.81 106 ASN A C 1
ATOM 795 O O . ASN A 1 106 ? 7.103 -4.181 -1.207 1.00 97.81 106 ASN A O 1
ATOM 799 N N . HIS A 1 107 ? 5.231 -4.510 -0.012 1.00 97.62 107 HIS A N 1
ATOM 800 C CA . HIS A 1 107 ? 4.389 -4.874 -1.151 1.00 97.62 107 HIS A CA 1
ATOM 801 C C . HIS A 1 107 ? 3.623 -3.667 -1.700 1.00 97.62 107 HIS A C 1
ATOM 803 O O . HIS A 1 107 ? 3.327 -2.725 -0.956 1.00 97.62 107 HIS A O 1
ATOM 809 N N . ILE A 1 108 ? 3.276 -3.724 -2.98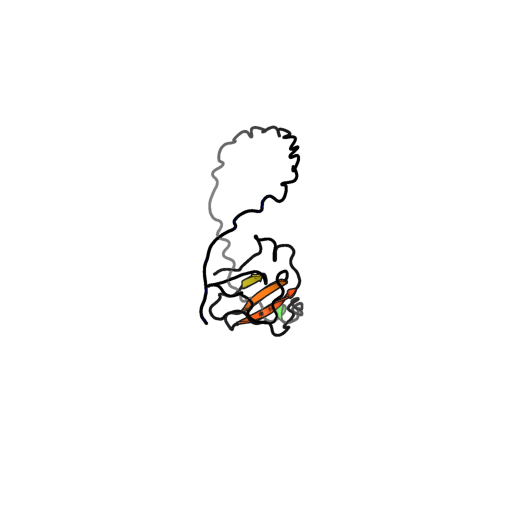8 1.00 97.62 108 ILE A N 1
ATOM 810 C CA . ILE A 1 108 ? 2.373 -2.775 -3.645 1.00 97.62 108 ILE A CA 1
ATOM 811 C C . ILE A 1 108 ? 0.994 -3.409 -3.869 1.00 97.62 108 ILE A C 1
ATOM 813 O O . ILE A 1 108 ? 0.879 -4.546 -4.332 1.00 97.62 108 ILE A O 1
ATOM 817 N N . TYR A 1 109 ? -0.057 -2.660 -3.534 1.00 97.50 109 TYR A N 1
ATOM 818 C CA . TYR A 1 109 ? -1.445 -3.107 -3.605 1.00 97.50 109 TYR A CA 1
ATOM 819 C C . TYR A 1 109 ? -2.268 -2.190 -4.504 1.00 97.50 109 TYR A C 1
ATOM 821 O O . TYR A 1 109 ? -2.211 -0.976 -4.340 1.00 97.50 109 TYR A O 1
ATOM 829 N N . GLU A 1 110 ? -3.090 -2.749 -5.391 1.00 96.75 110 GLU A N 1
ATOM 830 C CA . GLU A 1 110 ? -4.148 -1.996 -6.082 1.00 96.75 110 GLU A CA 1
ATOM 831 C C . GLU A 1 110 ? -5.418 -2.038 -5.230 1.00 96.75 110 GLU A C 1
ATOM 833 O O . GLU A 1 110 ? -6.036 -3.097 -5.089 1.00 96.75 110 GLU A O 1
ATOM 838 N N . CYS A 1 111 ? -5.812 -0.899 -4.662 1.00 96.50 111 CYS A N 1
ATOM 839 C CA . CYS A 1 111 ? -7.053 -0.746 -3.910 1.00 96.50 111 CYS A CA 1
ATOM 840 C C . CYS A 1 111 ? -8.218 -0.415 -4.841 1.00 96.50 111 CYS A C 1
ATOM 842 O O . CYS A 1 111 ? -8.150 0.533 -5.618 1.00 96.50 111 CYS A O 1
ATOM 844 N N . SER A 1 112 ? -9.328 -1.142 -4.705 1.00 93.69 112 SER A N 1
ATOM 845 C CA . SER A 1 112 ? -10.610 -0.772 -5.315 1.00 93.69 112 SER A CA 1
ATOM 846 C C . SER A 1 112 ? -11.443 0.111 -4.368 1.00 93.69 112 SER A C 1
ATOM 848 O O . SER A 1 112 ? -11.330 -0.044 -3.147 1.00 93.69 112 SER A O 1
ATOM 850 N N . PRO A 1 113 ? -12.376 0.942 -4.879 1.00 91.69 113 PRO A N 1
ATOM 851 C CA . PRO A 1 113 ? -13.263 1.761 -4.038 1.00 91.69 113 PRO A CA 1
ATOM 852 C C . PRO A 1 113 ? -14.148 0.939 -3.081 1.00 91.69 113 PRO A C 1
ATOM 854 O O . PRO A 1 113 ? -14.613 1.443 -2.060 1.00 91.69 113 PRO A O 1
ATOM 857 N N . SER A 1 114 ? -14.358 -0.350 -3.383 1.00 92.31 114 SER A N 1
ATOM 858 C CA . SER A 1 114 ? -15.096 -1.298 -2.534 1.00 92.31 114 SER A CA 1
ATOM 859 C C . SER A 1 114 ? -14.338 -1.733 -1.265 1.00 92.31 114 SER A C 1
ATOM 861 O O . SER A 1 114 ? -14.922 -2.365 -0.382 1.00 92.31 114 SER A O 1
ATOM 863 N N . GLY A 1 115 ? -13.039 -1.425 -1.166 1.00 94.69 115 GLY A N 1
ATOM 864 C CA . GLY A 1 115 ? -12.151 -1.888 -0.095 1.00 94.69 115 GLY A CA 1
ATOM 865 C C . GLY A 1 115 ? -11.563 -3.290 -0.311 1.00 94.69 115 GLY A C 1
ATOM 866 O O . GLY A 1 115 ? -10.876 -3.801 0.569 1.00 94.69 115 GLY A O 1
ATOM 867 N N . GLY A 1 116 ? -11.805 -3.941 -1.454 1.00 95.94 116 GLY A N 1
ATOM 868 C CA . GLY A 1 116 ? -11.003 -5.091 -1.903 1.00 95.94 116 GLY A CA 1
ATOM 869 C C . GLY A 1 116 ? -9.713 -4.647 -2.602 1.00 95.94 116 GLY A C 1
ATOM 870 O O . GLY A 1 116 ? -9.684 -3.549 -3.163 1.00 95.94 116 GLY A O 1
ATOM 871 N N . CYS A 1 117 ? -8.678 -5.491 -2.609 1.00 96.69 117 CYS A N 1
ATOM 872 C CA . CYS A 1 117 ? -7.431 -5.220 -3.330 1.00 96.69 117 CYS A CA 1
ATOM 873 C C . CYS A 1 117 ? -6.799 -6.440 -4.009 1.00 96.69 117 CYS A C 1
ATOM 875 O O . CYS A 1 117 ? -7.118 -7.590 -3.703 1.00 96.69 117 CYS A O 1
ATOM 877 N N . CYS A 1 118 ? -5.872 -6.141 -4.919 1.00 96.56 118 CYS A N 1
ATOM 878 C CA . CYS A 1 118 ? -4.864 -7.060 -5.436 1.00 96.56 118 CYS A CA 1
ATOM 879 C C . CYS A 1 118 ? -3.527 -6.791 -4.742 1.00 96.56 118 CYS A C 1
ATOM 881 O O . CYS A 1 118 ? -3.109 -5.638 -4.684 1.00 96.56 118 CYS A O 1
ATOM 883 N N . ASP A 1 119 ? -2.837 -7.834 -4.285 1.00 97.19 119 ASP A N 1
ATOM 884 C CA . ASP A 1 119 ? -1.422 -7.773 -3.903 1.00 97.19 119 ASP A CA 1
ATOM 885 C C . ASP A 1 119 ? -0.572 -8.107 -5.143 1.00 97.19 119 ASP A C 1
ATOM 887 O O . ASP A 1 119 ? -0.747 -9.178 -5.732 1.00 97.19 119 ASP A O 1
ATOM 891 N N . TYR A 1 120 ? 0.302 -7.195 -5.576 1.00 96.25 120 TYR A N 1
ATOM 892 C CA . TYR A 1 120 ? 1.232 -7.420 -6.696 1.00 96.25 120 TYR A CA 1
ATOM 893 C C . TYR A 1 120 ? 2.634 -7.852 -6.231 1.00 96.25 120 TYR A C 1
ATOM 895 O O . TYR A 1 120 ? 3.547 -7.984 -7.045 1.00 96.25 120 TYR A O 1
ATOM 903 N N . GLY A 1 121 ? 2.817 -8.102 -4.934 1.00 96.00 121 GLY A N 1
ATOM 904 C CA . GLY A 1 121 ? 4.090 -8.502 -4.356 1.00 96.00 121 GLY A CA 1
ATOM 905 C C . GLY A 1 121 ? 5.023 -7.330 -4.060 1.00 96.00 121 GLY A C 1
ATOM 906 O O . GLY A 1 121 ? 4.642 -6.157 -4.073 1.00 96.00 121 GLY A O 1
ATOM 907 N N . LYS A 1 122 ? 6.275 -7.675 -3.745 1.00 96.44 122 LYS A N 1
ATOM 908 C CA . LYS A 1 122 ? 7.319 -6.734 -3.331 1.00 96.44 122 LYS A CA 1
ATOM 909 C C . LYS A 1 122 ? 7.664 -5.733 -4.441 1.00 96.44 122 LYS A C 1
ATOM 911 O O . LYS A 1 122 ? 8.065 -6.138 -5.528 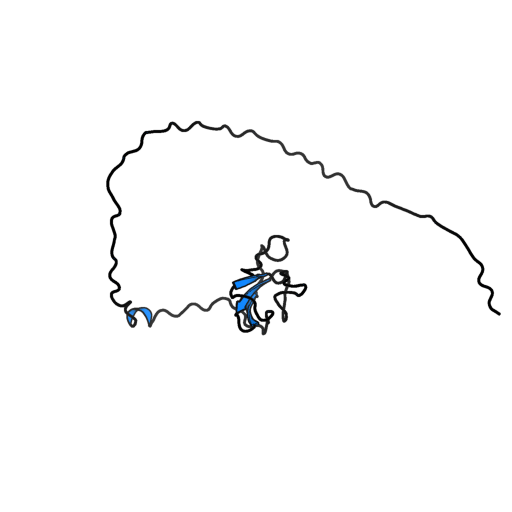1.00 96.44 122 LYS A O 1
ATOM 916 N N . ALA A 1 123 ? 7.640 -4.444 -4.111 1.00 96.00 123 ALA A N 1
ATOM 917 C CA . ALA A 1 123 ? 8.135 -3.362 -4.962 1.00 96.00 123 ALA A CA 1
ATOM 918 C C . ALA A 1 123 ? 9.356 -2.677 -4.325 1.00 96.00 123 ALA A C 1
ATOM 920 O O . ALA A 1 123 ? 9.484 -2.623 -3.101 1.00 96.00 123 ALA A O 1
ATOM 921 N N . SER A 1 124 ? 10.277 -2.169 -5.148 1.00 96.19 124 SER A N 1
ATOM 922 C CA . SER A 1 124 ? 11.546 -1.578 -4.691 1.00 96.19 124 SER A CA 1
ATOM 923 C C . SER A 1 124 ? 11.396 -0.205 -4.032 1.00 96.19 124 SER A C 1
ATOM 925 O O . SER A 1 124 ? 12.261 0.190 -3.259 1.00 96.19 124 SER A O 1
ATOM 927 N N . ASP A 1 125 ? 10.316 0.517 -4.332 1.00 95.62 125 ASP A N 1
ATOM 928 C CA . ASP A 1 125 ? 9.972 1.812 -3.741 1.00 95.62 125 ASP A CA 1
ATOM 929 C C . ASP A 1 125 ? 9.095 1.693 -2.484 1.00 95.62 125 ASP A C 1
ATOM 931 O O . ASP A 1 125 ? 8.934 2.663 -1.750 1.00 95.62 125 ASP A O 1
ATOM 935 N N . CYS A 1 126 ? 8.535 0.521 -2.179 1.00 97.75 126 CYS A N 1
ATOM 936 C CA . CYS A 1 126 ? 7.726 0.362 -0.975 1.00 97.75 126 CYS A CA 1
ATOM 937 C C . CYS A 1 126 ? 8.590 0.180 0.283 1.00 97.75 126 CYS A C 1
ATOM 939 O O . CYS A 1 126 ? 9.559 -0.576 0.298 1.00 97.75 126 CYS A O 1
ATOM 941 N N . ASN A 1 127 ? 8.185 0.847 1.372 1.00 94.94 127 ASN A N 1
ATOM 942 C CA . ASN A 1 127 ? 8.897 0.900 2.659 1.00 94.94 127 ASN A CA 1
ATOM 943 C C . ASN A 1 127 ? 10.274 1.614 2.621 1.00 94.94 127 ASN A C 1
ATOM 945 O O . ASN A 1 127 ? 11.152 1.307 3.423 1.00 94.94 127 ASN A O 1
ATOM 949 N N . THR A 1 128 ? 10.458 2.586 1.720 1.00 93.25 128 THR A N 1
ATOM 950 C CA . THR A 1 128 ? 11.672 3.431 1.618 1.00 93.25 128 THR A CA 1
ATOM 951 C C . THR A 1 128 ? 11.511 4.843 2.201 1.00 93.25 128 THR A C 1
ATOM 953 O O . THR A 1 128 ? 12.469 5.609 2.225 1.00 93.25 128 THR A O 1
ATOM 956 N N . GLY A 1 129 ? 10.294 5.226 2.603 1.00 89.56 129 GLY A N 1
ATOM 957 C CA . GLY A 1 129 ? 9.920 6.615 2.913 1.00 89.56 129 GLY A CA 1
ATOM 958 C C . GLY A 1 129 ? 9.445 7.434 1.701 1.00 89.56 129 GLY A C 1
ATOM 959 O O . GLY A 1 129 ? 8.787 8.450 1.890 1.00 89.56 129 GLY A O 1
ATOM 960 N N . SER A 1 130 ? 9.695 6.968 0.471 1.00 89.38 130 SER A N 1
ATOM 961 C CA . SER A 1 130 ? 9.256 7.601 -0.789 1.00 89.38 130 SER A CA 1
ATOM 962 C C . SER A 1 130 ? 8.275 6.748 -1.611 1.00 89.38 130 SER A C 1
ATOM 964 O O . SER A 1 130 ? 8.006 7.050 -2.773 1.00 89.38 130 SER A O 1
ATOM 966 N N . GLY A 1 131 ? 7.743 5.675 -1.020 1.00 93.31 131 GLY A N 1
ATOM 967 C CA . GLY A 1 131 ? 6.841 4.742 -1.696 1.00 93.31 131 GLY A CA 1
ATOM 968 C C . GLY A 1 131 ? 5.509 5.363 -2.104 1.00 93.31 131 GLY A C 1
ATOM 969 O O . GLY A 1 131 ? 4.950 6.203 -1.397 1.00 93.31 131 GLY A O 1
ATOM 970 N N . ARG A 1 132 ? 4.974 4.923 -3.248 1.00 94.62 132 ARG A N 1
ATOM 971 C CA . ARG A 1 132 ? 3.712 5.448 -3.783 1.00 94.62 132 ARG A CA 1
ATOM 972 C C . ARG A 1 132 ? 2.525 5.116 -2.867 1.00 94.62 132 ARG A C 1
ATOM 974 O O . ARG A 1 132 ? 2.266 3.955 -2.551 1.00 94.62 132 ARG A O 1
ATOM 981 N N . CYS A 1 133 ? 1.777 6.148 -2.483 1.00 96.00 133 CYS A N 1
ATOM 982 C CA . CYS A 1 133 ? 0.586 6.049 -1.633 1.00 96.00 133 CYS A CA 1
ATOM 983 C C . CYS A 1 133 ? -0.682 6.531 -2.346 1.00 96.00 133 CYS A C 1
ATOM 985 O O . CYS A 1 133 ? -1.533 7.163 -1.728 1.00 96.00 133 CYS A O 1
ATOM 987 N N . GLY A 1 134 ? -0.787 6.206 -3.640 1.00 90.38 134 GLY A N 1
ATOM 988 C CA . GLY A 1 134 ? -1.929 6.501 -4.503 1.00 90.38 134 GLY A CA 1
ATOM 989 C C . GLY A 1 134 ? -2.327 7.982 -4.581 1.00 90.38 134 GLY A C 1
ATOM 990 O O . GLY A 1 134 ? -1.629 8.864 -4.078 1.00 90.38 134 GLY A O 1
ATOM 991 N N . PRO A 1 135 ? -3.458 8.276 -5.240 1.00 81.44 135 PRO A N 1
ATOM 992 C CA . PRO A 1 135 ? -4.175 9.522 -5.037 1.00 81.44 135 PRO A CA 1
ATOM 993 C C . PRO A 1 135 ? -5.001 9.424 -3.745 1.00 81.44 135 PRO A C 1
ATOM 995 O O . PRO A 1 135 ? -5.731 8.449 -3.543 1.00 81.44 135 PRO A O 1
ATOM 998 N N . TYR A 1 136 ? -4.915 10.438 -2.886 1.00 67.12 136 TYR A N 1
ATOM 999 C CA . TYR A 1 136 ? -5.883 10.628 -1.801 1.00 67.12 136 TYR A CA 1
ATOM 10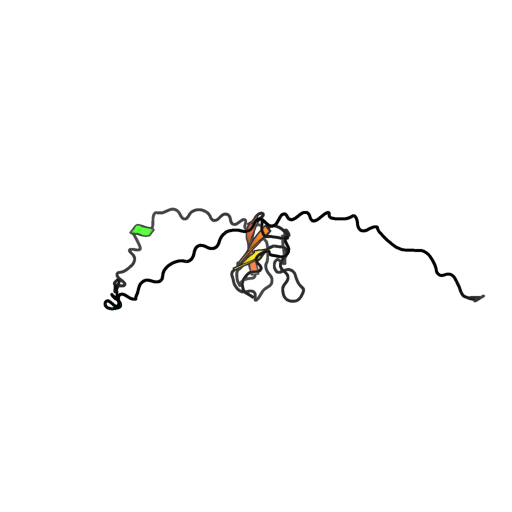00 C C . TYR A 1 136 ? -7.200 11.236 -2.326 1.00 67.12 136 TYR A C 1
ATOM 1002 O O . TYR A 1 136 ? -7.209 11.805 -3.452 1.00 67.12 136 TYR A O 1
#

Mean predicted aligned error: 19.41 Å

Organism: NCBI:txid669026